Protein AF-L9X8W1-F1 (afdb_monomer)

Sequence (56 aa):
MSRRYCPKCDVEMEATAVTTAETGGLYVKTEREGGILKRLGIGERTALDAVLCPDC

Foldseek 3Di:
DDFDADPPPRHTWDWDADDDPDPDGDWDFDDDDDDPCVVVVNTDTHHDTDTDDPPD

pLDDT: mean 82.68, std 10.4, range [63.56, 97.44]

Organism: NCBI:txid1227497

Solvent-accessible surface area (backbone atoms only — not comparable to full-atom values): 3872 Å² total; per-residue (Å²): 133,81,91,51,59,31,95,86,78,67,43,72,40,42,82,49,85,80,83,61,98,56,98,62,78,75,56,49,79,45,87,68,86,63,65,71,50,49,74,71,69,53,65,50,69,43,79,68,91,46,68,42,50,87,88,113

Mean predicted aligned error: 7.53 Å

Secondary structure (DSSP, 8-state):
----B-TTT-PBPEE-----SSSS--EEEEPP-SHHHHHTT--EEEEP--EE-S--

Radius of gyration: 16.27 Å; Cα contacts (8 Å, |Δi|>4): 72; chains: 1; bounding box: 33×20×43 Å

Structure (mmCIF, N/CA/C/O backbone):
data_AF-L9X8W1-F1
#
_entry.id   AF-L9X8W1-F1
#
loop_
_atom_site.group_PDB
_atom_site.id
_atom_site.type_symbol
_atom_site.label_atom_id
_atom_site.label_alt_id
_atom_site.label_comp_id
_atom_site.label_asym_id
_atom_site.label_entity_id
_atom_site.label_seq_id
_atom_site.pdbx_PDB_ins_code
_atom_site.Cartn_x
_atom_site.Cartn_y
_atom_site.Cartn_z
_atom_site.occupancy
_atom_site.B_iso_or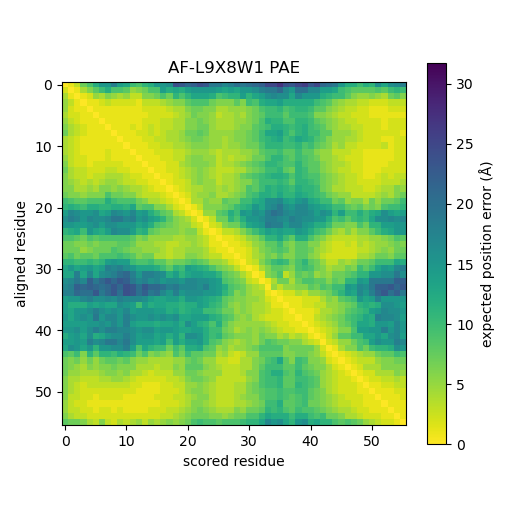_equiv
_atom_site.auth_seq_id
_atom_site.auth_comp_id
_atom_site.auth_asym_id
_atom_site.auth_atom_id
_atom_site.pdbx_PDB_model_num
AT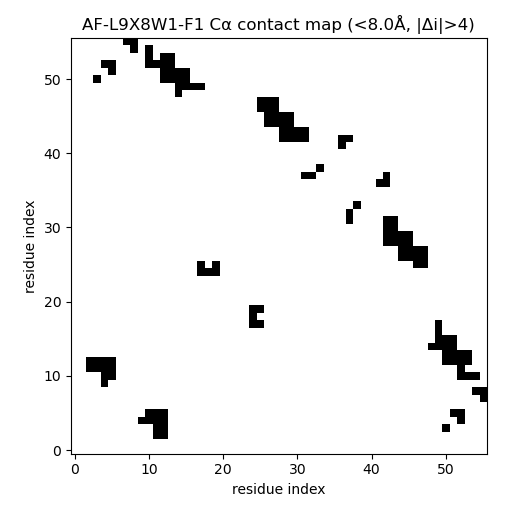OM 1 N N . MET A 1 1 ? -2.475 -12.825 -5.121 1.00 63.56 1 MET A N 1
ATOM 2 C CA . MET A 1 1 ? -2.501 -11.423 -5.585 1.00 63.56 1 MET A CA 1
ATOM 3 C C . MET A 1 1 ? -2.721 -11.425 -7.087 1.00 63.56 1 MET A C 1
ATOM 5 O O . MET A 1 1 ? -2.072 -12.203 -7.773 1.00 63.56 1 MET A O 1
ATOM 9 N N . SER A 1 2 ? -3.667 -10.638 -7.594 1.00 77.44 2 SER A N 1
ATOM 10 C CA . SER A 1 2 ? -3.838 -10.430 -9.037 1.00 77.44 2 SER A CA 1
ATOM 11 C C . SER A 1 2 ? -2.648 -9.638 -9.589 1.00 77.44 2 SER A C 1
ATOM 13 O O . SER A 1 2 ? -2.258 -8.649 -8.965 1.00 77.44 2 SER A O 1
ATOM 15 N N . ARG A 1 3 ? -2.089 -10.051 -10.736 1.00 85.94 3 ARG A N 1
ATOM 16 C CA . ARG A 1 3 ? -1.029 -9.293 -11.425 1.00 85.94 3 ARG A CA 1
ATOM 17 C C . ARG A 1 3 ? -1.536 -7.891 -11.755 1.00 85.94 3 ARG A C 1
ATOM 19 O O . ARG A 1 3 ? -2.673 -7.747 -12.208 1.00 85.94 3 ARG A O 1
ATOM 26 N N . ARG A 1 4 ? -0.721 -6.871 -11.488 1.00 91.62 4 ARG A N 1
ATOM 27 C CA . ARG A 1 4 ? -1.035 -5.469 -11.788 1.00 91.62 4 ARG A CA 1
ATOM 28 C C . ARG A 1 4 ? 0.003 -4.932 -12.763 1.00 91.62 4 ARG A C 1
ATOM 30 O O . ARG A 1 4 ? 1.184 -5.208 -12.592 1.00 91.62 4 ARG A O 1
ATOM 37 N N . TYR A 1 5 ? -0.450 -4.170 -13.750 1.00 95.50 5 TYR A N 1
ATOM 38 C CA . TYR A 1 5 ? 0.398 -3.556 -14.770 1.00 95.50 5 TYR A CA 1
ATOM 39 C C . TYR A 1 5 ? 0.363 -2.036 -14.622 1.00 95.50 5 TYR A C 1
ATOM 41 O O . TYR A 1 5 ? -0.671 -1.462 -14.266 1.00 95.50 5 TYR A O 1
ATOM 49 N N . CYS A 1 6 ? 1.501 -1.387 -14.856 1.00 96.19 6 CYS A N 1
ATOM 50 C CA . CYS A 1 6 ? 1.620 0.061 -14.781 1.00 96.19 6 CYS A CA 1
ATOM 51 C C . CYS A 1 6 ? 0.774 0.722 -15.885 1.00 96.19 6 CYS A C 1
ATOM 53 O O . CYS A 1 6 ? 1.012 0.461 -17.062 1.00 96.19 6 CYS A O 1
ATOM 55 N N . PRO A 1 7 ? -0.141 1.653 -15.564 1.00 95.94 7 PRO A N 1
ATOM 56 C CA . PRO A 1 7 ? -0.983 2.302 -16.572 1.00 95.94 7 PRO A CA 1
ATOM 57 C C . PRO A 1 7 ? -0.210 3.243 -17.515 1.00 95.94 7 PRO A C 1
ATOM 59 O O . PRO A 1 7 ? -0.785 3.737 -18.480 1.00 95.94 7 PRO A O 1
ATOM 62 N N . LYS A 1 8 ? 1.068 3.534 -17.227 1.00 97.25 8 LYS A N 1
ATOM 63 C CA . LYS A 1 8 ? 1.917 4.435 -18.022 1.00 97.25 8 LYS A CA 1
ATOM 64 C C . LYS A 1 8 ? 2.808 3.697 -19.026 1.00 97.25 8 LYS A C 1
ATOM 66 O O . LYS A 1 8 ? 2.959 4.179 -20.143 1.00 97.25 8 LYS A O 1
ATOM 71 N N . CYS A 1 9 ? 3.425 2.583 -18.627 1.00 97.06 9 CYS A N 1
ATOM 72 C CA . CYS A 1 9 ? 4.399 1.849 -19.450 1.00 97.06 9 CYS A CA 1
ATOM 73 C C . CYS A 1 9 ? 4.072 0.359 -19.642 1.00 97.06 9 CYS A C 1
ATOM 75 O O . CYS A 1 9 ? 4.853 -0.337 -20.278 1.00 97.06 9 CYS A O 1
ATOM 77 N N . ASP A 1 10 ? 2.945 -0.126 -19.109 1.00 96.69 10 ASP A N 1
ATOM 78 C CA . ASP A 1 10 ? 2.445 -1.507 -19.244 1.00 96.69 10 ASP A CA 1
ATOM 79 C C . ASP A 1 10 ? 3.358 -2.613 -18.667 1.00 96.69 10 ASP A C 1
ATOM 81 O O . ASP A 1 10 ? 3.174 -3.801 -18.916 1.00 96.69 10 ASP A O 1
ATOM 85 N N . VAL A 1 11 ? 4.336 -2.240 -17.839 1.00 97.44 11 VAL A N 1
ATOM 86 C CA . VAL A 1 11 ? 5.229 -3.181 -17.141 1.00 97.44 11 VAL A CA 1
ATOM 87 C C . VAL A 1 11 ? 4.552 -3.756 -15.892 1.00 97.44 11 VAL A C 1
ATOM 89 O O . VAL A 1 11 ? 3.784 -3.061 -15.217 1.00 97.44 11 VAL A O 1
ATOM 92 N N . GLU A 1 12 ? 4.825 -5.029 -15.578 1.00 97.06 12 GLU A N 1
ATOM 93 C CA . GLU A 1 12 ? 4.332 -5.688 -14.360 1.00 97.06 12 GLU A CA 1
ATOM 94 C C . GLU A 1 12 ? 4.852 -4.963 -13.110 1.00 97.06 12 GLU A C 1
ATOM 96 O O . GLU A 1 12 ? 6.035 -4.653 -12.991 1.00 97.06 12 GLU A O 1
ATOM 101 N N . MET A 1 13 ? 3.947 -4.647 -12.186 1.00 95.94 13 MET A N 1
ATOM 102 C CA . MET A 1 13 ? 4.286 -3.934 -10.959 1.00 95.94 13 MET A CA 1
ATOM 103 C C . MET A 1 13 ? 4.807 -4.894 -9.890 1.00 95.94 13 MET A C 1
ATOM 105 O O . MET A 1 13 ? 4.280 -5.994 -9.713 1.00 95.94 13 MET A O 1
ATOM 109 N N . GLU A 1 14 ? 5.779 -4.434 -9.109 1.00 95.44 14 GLU A N 1
ATOM 110 C CA . GLU A 1 14 ? 6.411 -5.214 -8.049 1.00 95.44 14 GLU A CA 1
ATOM 111 C C . GLU A 1 14 ? 5.815 -4.880 -6.682 1.00 95.44 14 GLU A C 1
ATOM 113 O O . GLU A 1 14 ? 5.454 -3.734 -6.406 1.00 95.44 14 GLU A O 1
ATOM 118 N N . ALA A 1 15 ? 5.716 -5.884 -5.808 1.00 93.00 15 ALA A N 1
ATOM 119 C CA . ALA A 1 15 ? 5.294 -5.677 -4.428 1.00 93.00 15 ALA A CA 1
ATOM 120 C C . ALA A 1 15 ? 6.304 -4.794 -3.688 1.00 93.00 15 ALA A C 1
ATOM 122 O O . ALA A 1 15 ? 7.509 -5.021 -3.759 1.00 93.00 15 ALA A O 1
ATOM 123 N N . THR A 1 16 ? 5.806 -3.810 -2.941 1.00 89.81 16 THR A N 1
ATOM 124 C CA . THR A 1 16 ? 6.652 -2.878 -2.194 1.00 89.81 16 THR A CA 1
ATOM 125 C C . THR A 1 16 ? 6.182 -2.718 -0.755 1.00 89.81 16 THR A C 1
ATOM 127 O O . THR A 1 16 ? 5.021 -2.962 -0.422 1.00 89.81 16 THR A O 1
ATOM 130 N N . ALA A 1 17 ? 7.101 -2.311 0.117 1.00 85.62 17 ALA A N 1
ATOM 131 C CA . ALA A 1 17 ? 6.793 -2.014 1.505 1.00 85.62 17 ALA A CA 1
ATOM 132 C C . ALA A 1 17 ? 6.296 -0.571 1.642 1.00 85.62 17 ALA A C 1
ATOM 134 O O . ALA A 1 17 ? 6.883 0.364 1.102 1.00 85.62 17 ALA A O 1
AT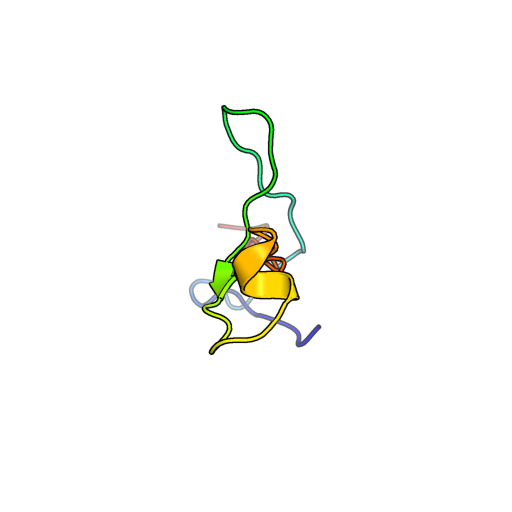OM 135 N N . VAL A 1 18 ? 5.236 -0.384 2.425 1.00 83.69 18 VAL A N 1
ATOM 136 C CA . VAL A 1 18 ? 4.790 0.949 2.832 1.00 83.69 18 VAL A CA 1
ATOM 137 C C . VAL A 1 18 ? 5.590 1.381 4.055 1.00 83.69 18 VAL A C 1
ATOM 139 O O . VAL A 1 18 ? 5.521 0.731 5.099 1.00 83.69 18 VAL A O 1
ATOM 142 N N . THR A 1 19 ? 6.313 2.491 3.943 1.00 80.69 19 THR A N 1
ATOM 143 C CA . THR A 1 19 ? 7.022 3.122 5.060 1.00 80.69 19 THR A CA 1
ATOM 144 C C . THR A 1 19 ? 6.307 4.400 5.492 1.00 80.69 19 THR A C 1
ATOM 146 O O . THR A 1 19 ? 5.867 5.205 4.673 1.00 80.69 19 THR A O 1
ATOM 149 N N . THR A 1 20 ? 6.161 4.578 6.802 1.00 79.00 20 THR A N 1
ATOM 150 C CA . THR A 1 20 ? 5.548 5.753 7.433 1.00 79.00 20 THR A CA 1
ATOM 151 C C . THR A 1 20 ? 6.550 6.379 8.399 1.00 79.00 20 THR A C 1
ATOM 153 O O . THR A 1 20 ? 7.425 5.697 8.933 1.00 79.00 20 THR A O 1
ATOM 156 N N . ALA A 1 21 ? 6.452 7.695 8.603 1.00 76.31 21 ALA A N 1
ATOM 157 C CA . ALA A 1 21 ? 7.328 8.416 9.531 1.00 76.31 21 ALA A CA 1
ATOM 158 C C . ALA A 1 21 ? 7.061 8.055 11.006 1.00 76.31 21 ALA A C 1
ATOM 160 O O . ALA A 1 21 ? 7.932 8.229 11.855 1.00 76.31 21 ALA A O 1
ATOM 161 N N . GLU A 1 22 ? 5.863 7.552 11.306 1.00 67.94 22 GLU A N 1
ATOM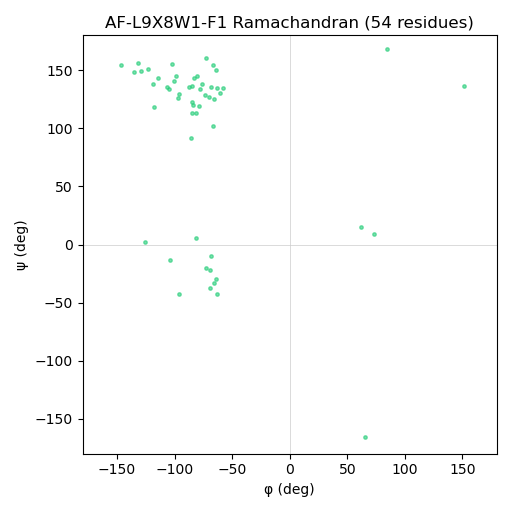 162 C CA . GLU A 1 22 ? 5.452 7.113 12.637 1.00 67.94 22 G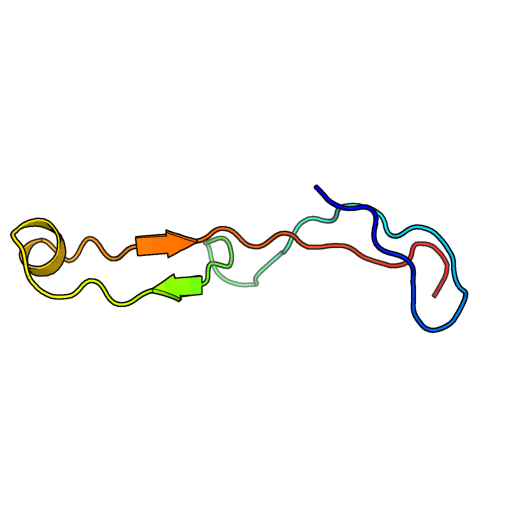LU A CA 1
ATOM 163 C C . GLU A 1 22 ? 5.500 5.588 12.761 1.00 67.94 22 GLU A C 1
ATOM 165 O O . GLU A 1 22 ? 5.365 4.851 11.786 1.00 67.94 22 GLU A O 1
ATOM 170 N N . THR A 1 23 ? 5.647 5.090 13.986 1.00 63.75 23 THR A N 1
ATOM 171 C CA . THR A 1 23 ? 5.672 3.655 14.271 1.00 63.75 23 THR A CA 1
ATOM 172 C C . THR A 1 23 ? 4.306 3.019 13.985 1.00 63.75 23 THR A C 1
ATOM 174 O O . THR A 1 23 ? 3.383 3.104 14.793 1.00 63.75 23 THR A O 1
ATOM 177 N N . GLY A 1 24 ? 4.172 2.341 12.845 1.00 64.56 24 GLY A N 1
ATOM 178 C CA . GLY A 1 24 ? 2.989 1.543 12.516 1.00 64.56 24 GLY A CA 1
ATOM 179 C C . GLY A 1 24 ? 2.731 1.449 11.015 1.00 64.56 24 GLY A C 1
ATOM 180 O O . GLY A 1 24 ? 2.808 2.443 10.299 1.00 64.56 24 GLY A O 1
ATOM 181 N N . GLY A 1 25 ? 2.408 0.247 10.531 1.00 72.12 25 GLY A N 1
ATOM 182 C CA . GLY A 1 25 ? 2.018 0.040 9.134 1.00 72.12 25 GLY A CA 1
ATOM 183 C C . GLY A 1 25 ? 0.687 0.718 8.795 1.00 72.12 25 GLY A C 1
ATOM 184 O O . GLY A 1 25 ? -0.165 0.912 9.667 1.00 72.12 25 GLY A O 1
ATOM 185 N N . LEU A 1 26 ? 0.487 1.050 7.517 1.00 79.81 26 LEU A N 1
ATOM 186 C CA . LEU A 1 26 ? -0.801 1.540 7.026 1.00 79.81 26 LEU A CA 1
ATOM 187 C C . LEU A 1 26 ? -1.801 0.386 6.883 1.00 79.81 26 LEU A C 1
ATOM 189 O O . LEU A 1 26 ? -1.474 -0.696 6.398 1.00 79.81 26 LEU A O 1
ATOM 193 N N . TYR A 1 27 ? -3.041 0.635 7.288 1.00 80.75 27 TYR A N 1
ATOM 194 C CA . TYR A 1 27 ? -4.158 -0.296 7.160 1.00 80.75 27 TYR A CA 1
ATOM 195 C C . TYR A 1 27 ? -5.442 0.497 6.915 1.00 80.75 27 TYR A C 1
ATOM 197 O O . TYR A 1 27 ? -5.569 1.647 7.342 1.00 80.75 27 TYR A O 1
ATOM 205 N N . 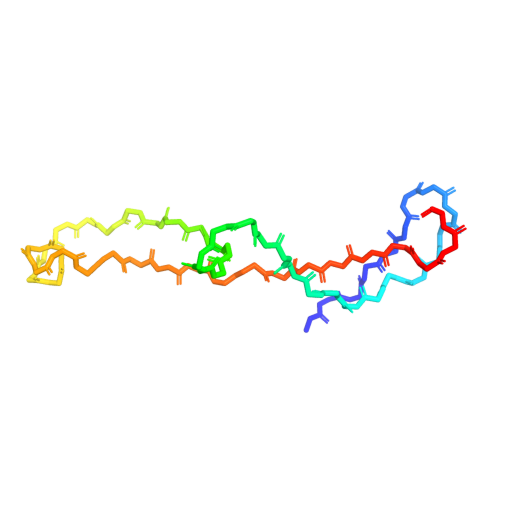VAL A 1 28 ? -6.424 -0.133 6.275 1.00 82.00 28 VAL A N 1
ATOM 206 C CA . VAL A 1 28 ? -7.780 0.419 6.188 1.00 82.00 28 VAL A CA 1
ATOM 207 C C . VAL A 1 28 ? -8.535 0.020 7.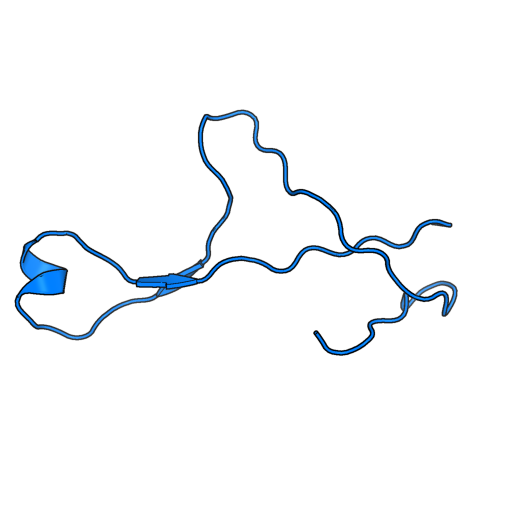446 1.00 82.00 28 VAL A C 1
ATOM 209 O O . VAL A 1 28 ? -8.651 -1.169 7.754 1.00 82.00 28 VAL A O 1
ATOM 212 N N . LYS A 1 29 ? -9.044 1.007 8.187 1.00 79.25 29 LYS A N 1
ATOM 213 C CA . LYS A 1 29 ? -9.974 0.758 9.289 1.00 79.25 29 LYS A CA 1
ATOM 214 C C . LYS A 1 29 ? -11.358 0.511 8.699 1.00 79.25 29 LYS A C 1
ATOM 216 O O . LYS A 1 29 ? -11.907 1.402 8.057 1.00 79.25 29 LYS A O 1
ATOM 221 N N . THR A 1 30 ? -11.920 -0.665 8.938 1.00 74.25 30 THR A N 1
ATOM 222 C CA . THR A 1 30 ? -13.320 -0.944 8.612 1.00 74.25 30 THR A CA 1
ATOM 223 C C . THR A 1 30 ? -14.169 -0.839 9.878 1.00 74.25 30 THR A C 1
ATOM 225 O O . THR A 1 30 ? -13.750 -1.191 10.988 1.00 74.25 30 THR A O 1
ATOM 228 N N . GLU A 1 31 ? -15.362 -0.269 9.728 1.00 74.00 31 GLU A N 1
ATOM 229 C CA . GLU A 1 31 ? -16.360 -0.220 10.793 1.00 74.00 31 GLU A CA 1
ATOM 230 C C . GLU A 1 31 ? -16.902 -1.635 11.020 1.00 74.00 31 GLU A C 1
ATOM 232 O O . GLU A 1 31 ? -17.390 -2.275 10.092 1.00 74.00 31 GLU A O 1
ATOM 237 N N . ARG A 1 32 ? -16.866 -2.114 12.267 1.00 70.50 32 ARG A N 1
ATOM 238 C CA . ARG A 1 32 ? -17.727 -3.227 12.679 1.00 70.50 32 ARG A CA 1
ATOM 239 C C . ARG A 1 32 ? -19.060 -2.668 13.156 1.00 70.50 32 ARG A C 1
ATOM 241 O O . ARG A 1 32 ? -19.082 -1.718 13.947 1.00 70.50 32 ARG A O 1
ATOM 248 N N . GLU A 1 33 ? -20.167 -3.274 12.747 1.00 69.69 33 GLU A N 1
ATOM 249 C CA . GLU A 1 33 ? -21.467 -3.009 13.363 1.00 69.69 33 GLU A CA 1
ATOM 250 C C . GLU A 1 33 ? -21.612 -3.828 14.655 1.00 69.69 33 GLU A C 1
ATOM 252 O O . GLU A 1 33 ? -21.667 -5.054 14.644 1.00 69.69 33 GLU A O 1
ATOM 257 N N . GLY A 1 34 ? -21.660 -3.136 15.798 1.00 71.94 34 GLY A N 1
ATOM 258 C CA . GLY A 1 34 ? -21.985 -3.732 17.098 1.00 71.94 34 GLY A CA 1
ATOM 259 C C . GLY A 1 34 ? -20.992 -4.770 17.656 1.00 71.94 34 GLY A C 1
ATOM 260 O O . GLY A 1 34 ? -19.841 -4.881 17.240 1.00 71.94 34 GLY A O 1
ATOM 261 N N . GLY A 1 35 ? -21.447 -5.507 18.675 1.00 78.69 35 GLY A N 1
ATOM 262 C CA . GLY A 1 35 ? -20.727 -6.641 19.266 1.00 78.69 35 GLY A CA 1
ATOM 263 C C . GLY A 1 35 ? -19.681 -6.309 20.342 1.00 78.69 35 GLY A C 1
ATOM 264 O O . GLY A 1 35 ? -19.295 -5.161 20.569 1.00 78.69 35 GLY A O 1
ATOM 265 N N . ILE A 1 36 ? -19.218 -7.357 21.034 1.00 80.31 36 ILE A N 1
ATOM 266 C CA . ILE A 1 36 ? -18.259 -7.247 22.147 1.00 80.31 36 ILE A CA 1
ATOM 267 C C . ILE A 1 36 ? -16.881 -6.753 21.686 1.00 80.31 36 ILE A C 1
ATOM 269 O O . ILE A 1 36 ? -16.237 -5.983 22.389 1.00 80.31 36 ILE A O 1
ATOM 273 N N . LEU A 1 37 ? -16.461 -7.111 20.469 1.00 74.56 37 LEU A N 1
ATOM 274 C CA . LEU A 1 37 ? -15.159 -6.720 19.923 1.00 74.56 37 LEU A CA 1
ATOM 275 C C . LEU A 1 37 ? -15.088 -5.213 19.625 1.00 74.56 37 LEU A C 1
ATOM 277 O O . LEU A 1 37 ? -14.080 -4.586 19.940 1.00 74.56 37 LEU A O 1
ATOM 281 N N . LYS A 1 38 ? -16.183 -4.602 19.140 1.00 77.12 38 LYS A N 1
ATOM 282 C CA . LYS A 1 38 ? -16.284 -3.138 18.998 1.00 77.12 38 LYS A CA 1
ATOM 283 C C . LYS A 1 38 ? -16.201 -2.438 20.357 1.00 77.12 38 LYS A C 1
ATOM 285 O O . LYS A 1 38 ? -15.498 -1.441 20.483 1.00 77.12 38 LYS A O 1
ATOM 290 N N . ARG A 1 39 ? -16.876 -2.975 21.384 1.00 77.12 39 ARG A N 1
ATOM 291 C CA . ARG A 1 39 ? -16.847 -2.434 22.761 1.00 77.12 39 ARG A CA 1
ATOM 292 C C . ARG A 1 39 ? -15.458 -2.503 23.399 1.00 77.12 39 ARG A C 1
ATOM 294 O O . ARG A 1 39 ? -15.124 -1.640 24.198 1.00 77.12 39 ARG A O 1
ATOM 301 N N . LEU A 1 40 ? -14.652 -3.491 23.015 1.00 78.19 40 LEU A N 1
ATOM 302 C CA . LEU A 1 40 ? -13.251 -3.626 23.421 1.00 78.19 40 LEU A CA 1
ATOM 303 C C . LEU A 1 40 ? -12.289 -2.756 22.589 1.00 78.19 40 LEU A C 1
ATOM 305 O O . LEU A 1 40 ? -11.078 -2.867 22.746 1.00 78.19 40 LEU A O 1
ATOM 309 N N . GLY A 1 41 ? -12.798 -1.907 21.687 1.00 67.25 41 GLY A N 1
ATOM 310 C CA . GLY A 1 41 ? -11.977 -1.042 20.835 1.00 67.25 41 GLY A CA 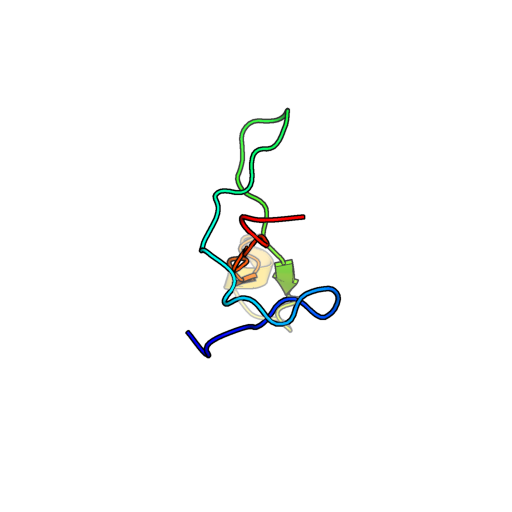1
ATOM 311 C C . GLY A 1 41 ? -11.235 -1.779 19.714 1.00 67.25 41 GLY A C 1
ATOM 312 O O . GLY A 1 41 ? -10.405 -1.182 19.030 1.00 67.25 41 GLY A O 1
ATOM 313 N N . ILE A 1 42 ? -11.536 -3.061 19.493 1.00 71.19 42 ILE A N 1
ATOM 314 C CA . ILE A 1 42 ? -10.912 -3.885 18.455 1.00 71.19 42 ILE A CA 1
ATOM 315 C C . ILE A 1 42 ? -11.681 -3.665 17.148 1.00 71.19 42 ILE A C 1
ATOM 317 O O . ILE A 1 42 ? -12.692 -4.318 16.872 1.00 71.19 42 ILE A O 1
ATOM 321 N N . GLY A 1 43 ? -11.211 -2.701 16.355 1.00 69.38 43 GLY A N 1
ATOM 322 C CA . GLY A 1 43 ? -11.666 -2.504 14.977 1.00 69.38 43 GLY A CA 1
ATOM 323 C C . GLY A 1 43 ? -11.129 -3.585 14.038 1.00 69.38 43 GLY A C 1
ATOM 324 O O . GLY A 1 43 ? -10.129 -4.239 14.339 1.00 69.38 43 GLY A O 1
ATOM 325 N N . GLU A 1 44 ? -11.767 -3.757 12.881 1.00 72.50 44 GLU A N 1
ATOM 326 C CA . GLU A 1 44 ? -11.147 -4.510 11.792 1.00 72.50 44 GLU A CA 1
ATOM 327 C C . GLU A 1 44 ? -10.121 -3.631 11.083 1.00 72.50 44 GLU A C 1
ATOM 329 O O . GLU A 1 44 ? -10.352 -2.454 10.788 1.00 72.50 44 GLU A O 1
ATOM 334 N N . ARG A 1 45 ? -8.948 -4.215 10.854 1.00 75.38 45 ARG A N 1
ATOM 335 C CA . ARG A 1 45 ? -7.859 -3.608 10.102 1.00 75.38 45 ARG A CA 1
ATOM 336 C C . ARG A 1 45 ? -7.620 -4.500 8.902 1.00 75.38 45 ARG A C 1
ATOM 338 O O . ARG A 1 45 ? -7.275 -5.665 9.075 1.00 75.38 45 ARG A O 1
ATOM 345 N N . THR A 1 46 ? -7.801 -3.957 7.709 1.00 79.94 46 THR A N 1
ATOM 346 C CA . THR A 1 46 ? -7.440 -4.657 6.476 1.00 79.94 46 THR A CA 1
ATOM 347 C C . THR A 1 46 ? -6.061 -4.185 6.041 1.00 79.94 46 THR A C 1
ATOM 349 O O . THR A 1 46 ? -5.821 -2.977 5.948 1.00 79.94 46 THR A O 1
ATOM 352 N N . ALA A 1 47 ? -5.148 -5.132 5.827 1.00 78.69 47 ALA A N 1
ATOM 353 C CA . ALA A 1 47 ? -3.810 -4.839 5.330 1.00 78.69 47 ALA A CA 1
ATOM 354 C C . ALA A 1 47 ? -3.876 -4.247 3.914 1.00 78.69 47 ALA A C 1
ATOM 356 O O . ALA A 1 47 ? -4.794 -4.539 3.148 1.00 78.69 47 ALA A O 1
ATOM 357 N N . LEU A 1 48 ? -2.901 -3.405 3.582 1.00 83.94 48 LEU A N 1
ATOM 358 C CA . LEU A 1 48 ? -2.769 -2.833 2.250 1.00 83.94 48 LEU A CA 1
ATOM 359 C C . LEU A 1 48 ? -1.773 -3.646 1.426 1.00 83.94 48 LEU A C 1
ATOM 361 O O . LEU A 1 48 ? -0.640 -3.852 1.854 1.00 83.94 48 LEU A O 1
ATOM 365 N N . ASP A 1 49 ? -2.185 -4.023 0.220 1.00 87.38 49 ASP A N 1
ATOM 366 C CA . ASP A 1 49 ? -1.273 -4.493 -0.818 1.00 87.38 49 ASP A CA 1
ATOM 367 C C . ASP A 1 49 ? -0.708 -3.276 -1.558 1.00 87.38 49 ASP A C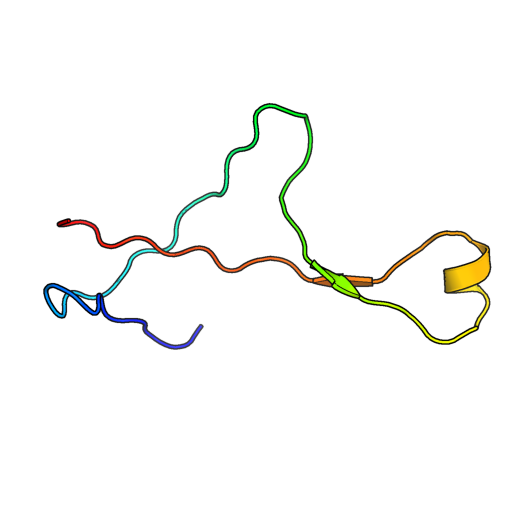 1
ATOM 369 O O . ASP A 1 49 ? -1.447 -2.571 -2.254 1.00 87.38 49 ASP A O 1
ATOM 373 N N . ALA A 1 50 ? 0.595 -3.026 -1.422 1.00 89.25 50 ALA A N 1
ATOM 374 C CA . ALA A 1 50 ? 1.286 -1.959 -2.136 1.00 89.25 50 ALA A CA 1
ATOM 375 C C . ALA A 1 50 ? 2.135 -2.528 -3.276 1.00 89.25 50 ALA A C 1
ATOM 377 O O . ALA A 1 50 ? 2.866 -3.504 -3.102 1.00 89.25 50 ALA A O 1
ATOM 378 N N . VAL A 1 51 ? 2.037 -1.897 -4.445 1.00 93.56 51 VAL A N 1
ATOM 379 C CA . VAL A 1 51 ? 2.833 -2.228 -5.629 1.00 93.56 51 VAL A CA 1
ATOM 380 C C . VAL A 1 51 ? 3.363 -0.957 -6.291 1.00 93.56 51 VAL A C 1
ATOM 382 O O . VAL A 1 51 ? 2.688 0.074 -6.254 1.00 93.56 51 VAL A O 1
ATOM 385 N N . LEU A 1 52 ? 4.540 -1.029 -6.912 1.00 94.19 52 LEU A N 1
ATOM 386 C CA . LEU A 1 52 ? 5.172 0.078 -7.638 1.00 94.19 52 LEU A CA 1
ATOM 387 C C . LEU A 1 52 ? 5.600 -0.371 -9.043 1.00 94.19 52 LEU A C 1
ATOM 389 O O . LEU A 1 52 ? 5.922 -1.538 -9.255 1.00 94.19 52 LEU A O 1
ATOM 393 N N . CYS A 1 53 ? 5.597 0.550 -10.008 1.00 96.31 53 CYS A N 1
ATOM 394 C CA . CYS A 1 53 ? 6.253 0.316 -11.290 1.00 96.31 53 CYS A CA 1
ATOM 395 C C . CYS A 1 53 ? 7.776 0.396 -11.090 1.00 96.31 53 CYS A C 1
ATOM 397 O O . CYS A 1 53 ? 8.228 1.390 -10.524 1.00 96.31 53 CYS A O 1
ATOM 399 N N . PRO A 1 54 ? 8.564 -0.595 -11.540 1.00 95.25 54 PRO A N 1
ATOM 400 C CA . PRO A 1 54 ? 10.021 -0.548 -11.395 1.00 95.25 54 PRO A CA 1
ATOM 401 C C . PRO A 1 54 ? 10.693 0.472 -12.333 1.00 95.25 54 PRO A C 1
ATOM 403 O O . PRO A 1 54 ? 11.804 0.918 -12.055 1.00 95.25 54 PRO A O 1
ATOM 406 N N . ASP A 1 55 ? 10.013 0.874 -13.411 1.00 95.94 55 ASP A N 1
ATOM 407 C CA . ASP A 1 55 ? 10.615 1.645 -14.505 1.00 95.94 55 ASP A CA 1
ATOM 408 C C . ASP A 1 55 ? 10.247 3.143 -14.513 1.00 95.94 55 ASP A C 1
ATOM 410 O O . ASP A 1 55 ? 10.840 3.912 -15.271 1.00 95.94 55 ASP A O 1
ATOM 414 N N . CYS A 1 56 ? 9.236 3.573 -13.748 1.00 92.38 56 CYS A N 1
ATOM 415 C CA . CYS A 1 56 ? 8.641 4.918 -13.834 1.00 92.38 56 CYS A CA 1
ATOM 416 C C . CYS A 1 56 ? 8.538 5.639 -12.494 1.00 92.38 56 CYS A C 1
ATOM 418 O O . CYS A 1 56 ? 8.235 4.972 -11.483 1.00 92.38 56 CYS A O 1
#